Protein AF-A0A7J9W323-F1 (afdb_monomer_lite)

Foldseek 3Di:
DQLLLVLVVLQVVLVVLPQDDDDVPQLLSLLVSLLVSLVSNLVSLVSSLVSLVPDDDDPDPLSVQLSVLSNVLSVVLSVLSVVLSVQSVPDDSNPPVSSVVNVVSVVVSVVSVVVSPDSCVSLVVDPVSVVVLVVHPSSVPDCPDD

pLDDT: mean 82.58, std 11.04, range [27.86, 93.94]

Radius of gyration: 17.52 Å; chains: 1; bounding box: 45×24×48 Å

Structure (mmCIF, N/CA/C/O backbone):
data_AF-A0A7J9W323-F1
#
_entry.id   AF-A0A7J9W323-F1
#
loop_
_atom_site.group_PDB
_atom_site.id
_atom_site.type_symbol
_atom_site.label_atom_id
_atom_site.label_alt_id
_atom_site.label_comp_id
_atom_site.label_asym_id
_atom_site.label_entity_id
_atom_site.label_seq_id
_atom_site.pdbx_PDB_ins_code
_atom_site.Cartn_x
_atom_site.Cartn_y
_atom_site.Cartn_z
_atom_site.occupancy
_atom_site.B_iso_or_equiv
_atom_site.auth_seq_id
_atom_site.auth_comp_id
_atom_site.auth_asym_id
_atom_site.auth_atom_id
_atom_site.pdbx_PDB_model_num
ATOM 1 N N . MET A 1 1 ? -11.226 -3.280 16.360 1.00 82.31 1 MET A N 1
ATOM 2 C CA . MET A 1 1 ? -9.893 -2.655 16.492 1.00 82.31 1 MET A CA 1
ATOM 3 C C . MET A 1 1 ? -8.748 -3.619 16.237 1.00 82.31 1 MET A C 1
ATOM 5 O O . MET A 1 1 ? -8.070 -3.411 15.251 1.00 82.31 1 MET A O 1
ATOM 9 N N . ASN A 1 2 ? -8.557 -4.709 16.992 1.00 85.69 2 ASN A N 1
ATOM 10 C CA . ASN A 1 2 ? -7.391 -5.584 16.756 1.00 85.69 2 ASN A CA 1
ATOM 11 C C . ASN A 1 2 ? -7.276 -6.156 15.328 1.00 85.69 2 ASN A C 1
ATOM 13 O O . ASN A 1 2 ? -6.203 -6.113 14.739 1.00 85.69 2 ASN A O 1
ATOM 17 N N . ALA A 1 3 ? -8.371 -6.669 14.760 1.00 86.44 3 ALA A N 1
ATOM 18 C CA . ALA A 1 3 ? -8.359 -7.176 13.385 1.00 86.44 3 ALA A CA 1
ATOM 19 C C . ALA A 1 3 ? -8.119 -6.051 12.361 1.00 86.44 3 ALA A C 1
ATOM 21 O O . ALA A 1 3 ? -7.265 -6.188 11.502 1.00 86.44 3 ALA A O 1
ATOM 22 N N . PHE A 1 4 ? -8.793 -4.911 12.533 1.00 86.56 4 PHE A N 1
ATOM 23 C CA . PHE A 1 4 ? -8.602 -3.707 11.719 1.00 86.56 4 PHE A CA 1
ATOM 24 C C . PHE A 1 4 ? -7.141 -3.235 11.689 1.00 86.56 4 PHE A C 1
ATOM 26 O O . PHE A 1 4 ? -6.563 -3.084 10.621 1.00 86.56 4 PHE A O 1
ATOM 33 N N . CYS A 1 5 ? -6.511 -3.096 12.854 1.00 86.56 5 CYS A N 1
ATOM 34 C CA . CYS A 1 5 ? -5.098 -2.748 12.947 1.00 86.56 5 CYS A CA 1
ATOM 35 C C . CYS A 1 5 ? -4.198 -3.855 12.378 1.00 86.56 5 CYS A C 1
ATOM 37 O O . CYS A 1 5 ? -3.244 -3.570 11.671 1.00 86.56 5 CYS A O 1
ATOM 39 N N . GLY A 1 6 ? -4.537 -5.131 12.584 1.00 87.19 6 GLY A N 1
ATOM 40 C CA . GLY A 1 6 ? -3.786 -6.239 11.983 1.00 87.19 6 GLY A CA 1
ATOM 41 C C . GLY A 1 6 ? -3.740 -6.187 10.453 1.00 87.19 6 GLY A C 1
ATOM 42 O O . GLY A 1 6 ? -2.730 -6.552 9.861 1.00 87.19 6 GLY A O 1
ATOM 43 N N . GLU A 1 7 ? -4.807 -5.706 9.814 1.00 89.94 7 GLU A N 1
ATOM 44 C CA . GLU A 1 7 ? -4.841 -5.492 8.365 1.00 89.94 7 GLU A CA 1
ATOM 45 C C . GLU A 1 7 ? -4.001 -4.284 7.933 1.00 89.94 7 GLU A C 1
ATOM 47 O O . GLU A 1 7 ? -3.293 -4.361 6.927 1.00 89.94 7 GLU A O 1
ATOM 52 N N . LEU A 1 8 ? -4.019 -3.201 8.715 1.00 84.94 8 LEU A N 1
ATOM 53 C CA . LEU A 1 8 ? -3.205 -2.008 8.464 1.00 84.94 8 LEU A CA 1
ATOM 54 C C . LEU A 1 8 ? -1.704 -2.249 8.658 1.00 84.94 8 LEU A C 1
ATOM 56 O O . LEU A 1 8 ? -0.913 -1.773 7.850 1.00 84.94 8 LEU A O 1
ATOM 60 N N . GLY A 1 9 ? -1.304 -3.041 9.655 1.00 83.25 9 GLY A N 1
ATOM 61 C CA . GLY A 1 9 ? 0.107 -3.361 9.909 1.00 83.25 9 GLY A CA 1
ATOM 62 C C . GLY A 1 9 ? 0.790 -4.096 8.747 1.00 83.25 9 GLY A C 1
ATOM 63 O O . GLY A 1 9 ? 2.007 -4.033 8.596 1.00 83.25 9 GLY A O 1
ATOM 64 N N . LYS A 1 10 ? 0.024 -4.737 7.851 1.00 84.62 10 LYS A N 1
ATOM 65 C CA . LYS A 1 10 ? 0.569 -5.316 6.608 1.00 84.62 10 LYS A CA 1
ATOM 66 C C . LYS A 1 10 ? 1.171 -4.245 5.692 1.00 84.62 10 LYS A C 1
ATOM 68 O O . LYS A 1 10 ? 2.131 -4.531 4.983 1.00 84.62 10 LYS A O 1
ATOM 73 N N . LEU A 1 11 ? 0.629 -3.025 5.721 1.00 79.44 11 LEU A N 1
ATOM 74 C CA . LEU A 1 11 ? 1.099 -1.907 4.905 1.00 79.44 11 LEU A CA 1
ATOM 75 C C . LEU A 1 11 ? 2.414 -1.321 5.427 1.00 79.44 11 LEU A C 1
ATOM 77 O O . LEU A 1 11 ? 3.217 -0.850 4.630 1.00 79.44 11 LEU A O 1
ATOM 81 N N . GLU A 1 12 ? 2.684 -1.378 6.734 1.00 74.56 12 GLU A N 1
ATOM 82 C CA . GLU A 1 12 ? 3.955 -0.892 7.295 1.00 74.56 12 GLU A CA 1
ATOM 83 C C . GLU A 1 12 ? 5.155 -1.661 6.732 1.00 74.56 12 GLU A C 1
ATOM 85 O O . GLU A 1 12 ? 6.183 -1.063 6.412 1.00 74.56 12 GLU A O 1
ATOM 90 N N . GLY A 1 13 ? 4.984 -2.967 6.496 1.00 67.31 13 GLY A N 1
ATOM 91 C CA . GLY A 1 13 ? 5.988 -3.818 5.857 1.00 67.31 13 GLY A CA 1
ATOM 92 C C . GLY A 1 13 ? 6.345 -3.406 4.424 1.00 67.31 13 GLY A C 1
ATOM 93 O O . GLY A 1 13 ? 7.405 -3.786 3.933 1.00 67.31 13 GLY A O 1
ATOM 94 N N . LEU A 1 14 ? 5.522 -2.588 3.755 1.00 69.81 14 LEU A N 1
ATOM 95 C CA . LEU A 1 14 ? 5.858 -2.044 2.436 1.00 69.81 14 LEU A CA 1
ATOM 96 C C . LEU A 1 14 ? 7.003 -1.037 2.509 1.00 69.81 14 LEU A C 1
ATOM 98 O O . LEU A 1 14 ? 7.785 -0.951 1.568 1.00 69.81 14 LEU A O 1
ATOM 102 N N . SER A 1 15 ? 7.155 -0.322 3.623 1.00 61.44 15 SER A N 1
ATOM 103 C CA . SER A 1 15 ? 8.243 0.650 3.805 1.00 61.44 15 SER A CA 1
ATOM 104 C C . SER A 1 15 ? 9.612 -0.020 3.958 1.00 61.44 15 SER A C 1
ATOM 106 O O . SER A 1 15 ? 10.635 0.623 3.738 1.00 61.44 15 SER A O 1
ATOM 108 N N . ASP A 1 16 ? 9.627 -1.310 4.309 1.00 58.53 16 ASP A N 1
ATOM 109 C CA . ASP A 1 16 ? 10.837 -2.129 4.432 1.00 58.53 16 ASP A CA 1
ATOM 110 C C . ASP A 1 16 ? 11.258 -2.751 3.088 1.00 58.53 16 ASP A C 1
ATOM 112 O O . ASP A 1 16 ? 12.279 -3.433 3.017 1.00 58.53 16 ASP A O 1
ATOM 116 N N . THR A 1 17 ? 10.508 -2.516 1.995 1.00 58.44 17 THR A N 1
ATOM 117 C CA . THR A 1 17 ? 10.950 -2.955 0.664 1.00 58.44 17 THR A CA 1
ATOM 118 C C . THR A 1 17 ? 12.252 -2.255 0.291 1.00 58.44 17 THR A C 1
ATOM 120 O O . THR A 1 17 ? 12.313 -1.087 -0.090 1.00 58.44 17 THR A O 1
ATOM 123 N N . GLN A 1 18 ? 13.332 -3.009 0.451 1.00 56.31 18 GLN A N 1
ATOM 124 C CA . GLN A 1 18 ? 14.686 -2.581 0.176 1.00 56.31 18 GLN A CA 1
ATOM 125 C C . GLN A 1 18 ? 14.799 -2.202 -1.302 1.00 56.31 18 GLN A C 1
ATOM 127 O O . GLN A 1 18 ? 14.341 -2.946 -2.172 1.00 56.31 18 GLN A O 1
ATOM 132 N N . GLN A 1 19 ? 15.394 -1.036 -1.583 1.00 59.19 19 GLN A N 1
ATOM 133 C CA . GLN A 1 19 ? 15.624 -0.612 -2.961 1.00 59.19 19 GLN A CA 1
ATOM 134 C C . GLN A 1 19 ? 16.360 -1.734 -3.702 1.00 59.19 19 GLN A C 1
ATOM 136 O O . GLN A 1 19 ? 17.372 -2.225 -3.191 1.00 59.19 19 GLN A O 1
ATOM 141 N N . PRO A 1 20 ? 15.854 -2.166 -4.865 1.00 63.84 20 PRO A N 1
ATOM 142 C CA . PRO A 1 20 ? 16.463 -3.268 -5.579 1.00 63.84 20 PRO A CA 1
ATOM 143 C C . PRO A 1 20 ? 17.894 -2.905 -5.985 1.00 63.84 20 PRO A C 1
ATOM 145 O O . PRO A 1 20 ? 18.146 -1.823 -6.517 1.00 63.84 20 PRO A O 1
ATOM 148 N N . ASP A 1 21 ? 18.829 -3.816 -5.717 1.00 67.56 21 ASP A N 1
ATOM 149 C CA . ASP A 1 21 ? 20.220 -3.683 -6.141 1.00 67.56 21 ASP A CA 1
ATOM 150 C C . ASP A 1 21 ? 20.286 -3.980 -7.645 1.00 67.56 21 ASP A C 1
ATOM 152 O O . ASP A 1 21 ? 20.111 -5.121 -8.076 1.00 67.56 21 ASP A O 1
ATOM 156 N N . VAL A 1 22 ? 20.433 -2.930 -8.453 1.00 73.44 22 VAL A N 1
ATOM 157 C CA . VAL A 1 22 ? 20.469 -3.023 -9.917 1.00 73.44 22 VAL A CA 1
ATOM 158 C C . VAL A 1 22 ? 21.824 -2.541 -10.413 1.00 73.44 22 VAL A C 1
ATOM 160 O O . VAL A 1 22 ? 22.256 -1.429 -10.094 1.00 73.44 22 VAL A O 1
ATOM 163 N N . GLU A 1 23 ? 22.494 -3.359 -11.226 1.00 77.56 23 GLU A N 1
ATOM 164 C CA . GLU A 1 23 ? 23.773 -2.983 -11.824 1.00 77.56 23 GLU A CA 1
ATOM 165 C C . GLU A 1 23 ? 23.615 -1.780 -12.779 1.00 77.56 23 GLU A C 1
ATOM 167 O O . GLU A 1 23 ? 22.668 -1.721 -13.571 1.00 77.56 23 GLU A O 1
ATOM 172 N N . PRO A 1 24 ? 24.552 -0.811 -12.767 1.00 73.19 24 PRO A N 1
ATOM 173 C CA . PRO A 1 24 ? 24.512 0.321 -13.685 1.00 73.19 24 PRO A CA 1
ATOM 174 C C . PRO A 1 24 ? 24.490 -0.131 -15.152 1.00 73.19 24 PRO A C 1
ATOM 176 O O . PRO A 1 24 ? 25.450 -0.719 -15.648 1.00 73.19 24 PRO A O 1
ATOM 179 N N . GLY A 1 25 ? 23.409 0.197 -15.862 1.00 79.00 25 GLY A N 1
ATOM 180 C CA . GLY A 1 25 ? 23.214 -0.163 -17.270 1.00 79.00 25 GLY A CA 1
ATOM 181 C C . GLY A 1 25 ? 22.388 -1.431 -17.506 1.00 79.00 25 GLY A C 1
ATOM 182 O O . GLY A 1 25 ? 22.083 -1.714 -18.663 1.00 79.00 25 GLY A O 1
ATOM 183 N N . ASP A 1 26 ? 21.975 -2.154 -16.459 1.00 85.50 26 ASP A N 1
ATOM 184 C CA . ASP A 1 26 ? 21.048 -3.287 -16.580 1.00 85.50 26 ASP A CA 1
ATOM 185 C C . ASP A 1 26 ? 19.584 -2.816 -16.561 1.00 85.50 26 ASP A C 1
ATOM 187 O O . ASP A 1 26 ? 18.899 -2.833 -15.537 1.00 85.50 26 ASP A O 1
ATOM 191 N N . VAL A 1 27 ? 19.098 -2.367 -17.721 1.00 84.50 27 VAL A N 1
ATOM 192 C CA . VAL A 1 27 ? 17.716 -1.882 -17.889 1.00 84.50 27 VAL A CA 1
ATOM 193 C C . VAL A 1 27 ? 16.700 -2.999 -17.637 1.00 84.50 27 VAL A C 1
ATOM 195 O O . VAL A 1 27 ? 15.710 -2.785 -16.940 1.00 84.50 27 VAL A O 1
ATOM 198 N N . ALA A 1 28 ? 16.974 -4.212 -18.119 1.00 86.12 28 ALA A N 1
ATOM 199 C CA . ALA A 1 28 ? 16.105 -5.363 -17.895 1.00 86.12 28 ALA A CA 1
ATOM 200 C C . ALA A 1 28 ? 16.079 -5.785 -16.414 1.00 86.12 28 ALA A C 1
ATOM 202 O O . ALA A 1 28 ? 15.039 -6.210 -15.906 1.00 86.12 28 ALA A O 1
ATOM 203 N N . GLY A 1 29 ? 17.208 -5.670 -15.709 1.00 87.38 29 GLY A N 1
ATOM 204 C CA . GLY A 1 29 ? 17.285 -5.813 -14.255 1.00 87.38 29 GLY A CA 1
ATOM 205 C C . GLY A 1 29 ? 16.432 -4.779 -13.531 1.00 87.38 29 GLY A C 1
ATOM 206 O O . GLY A 1 29 ? 15.608 -5.161 -12.704 1.00 87.38 29 GLY A O 1
ATOM 207 N N . ALA A 1 30 ? 16.553 -3.500 -13.905 1.00 85.75 30 ALA A N 1
ATOM 208 C CA . ALA A 1 30 ? 15.747 -2.410 -13.351 1.00 85.75 30 ALA A CA 1
ATOM 209 C C . ALA A 1 30 ? 14.243 -2.632 -13.556 1.00 85.75 30 ALA A C 1
ATOM 211 O O . ALA A 1 30 ? 13.458 -2.436 -12.631 1.00 85.75 30 ALA A O 1
ATOM 212 N N . GLN A 1 31 ? 13.847 -3.071 -14.753 1.00 88.44 31 GLN A N 1
ATOM 213 C CA . GLN A 1 31 ? 12.457 -3.358 -15.098 1.00 88.44 31 GLN A CA 1
ATOM 214 C C . GLN A 1 31 ? 11.881 -4.478 -14.225 1.00 88.44 31 GLN A C 1
ATOM 216 O O . GLN A 1 31 ? 10.825 -4.292 -13.627 1.00 88.44 31 GLN A O 1
ATOM 221 N N . ARG A 1 32 ? 12.583 -5.615 -14.099 1.00 88.31 32 ARG A N 1
ATOM 222 C CA . ARG A 1 32 ? 12.130 -6.732 -13.245 1.00 88.31 32 ARG A CA 1
ATOM 223 C C . ARG A 1 32 ? 12.036 -6.322 -11.785 1.00 88.31 32 ARG A C 1
ATOM 225 O O . ARG A 1 32 ? 11.020 -6.553 -11.149 1.00 88.31 32 ARG A O 1
ATOM 232 N N . ALA A 1 33 ? 13.077 -5.669 -11.288 1.00 88.06 33 ALA A N 1
ATOM 233 C CA . ALA A 1 33 ? 13.139 -5.173 -9.927 1.00 88.06 33 ALA A CA 1
ATOM 234 C C . ALA A 1 33 ? 11.975 -4.229 -9.587 1.00 88.06 33 ALA A C 1
ATOM 236 O O . ALA A 1 33 ? 11.353 -4.354 -8.534 1.00 88.06 33 ALA A O 1
ATOM 237 N N . LEU A 1 34 ? 11.666 -3.287 -10.480 1.00 88.00 34 LEU A N 1
ATOM 238 C CA . LEU A 1 34 ? 10.549 -2.371 -10.292 1.00 88.00 34 LEU A CA 1
ATOM 239 C C . LEU A 1 34 ? 9.199 -3.092 -10.412 1.00 88.00 34 LEU A C 1
ATOM 241 O O . LEU A 1 34 ? 8.306 -2.805 -9.620 1.00 88.00 34 LEU A O 1
ATOM 245 N N . SER A 1 35 ? 9.059 -4.050 -11.332 1.00 90.31 35 SER A N 1
ATOM 246 C CA . SER A 1 35 ? 7.856 -4.886 -11.429 1.00 90.31 35 SER A CA 1
ATOM 247 C C . SER A 1 35 ? 7.608 -5.686 -10.148 1.00 90.31 35 SER A C 1
ATOM 249 O O . SER A 1 35 ? 6.494 -5.670 -9.630 1.00 90.31 35 SER A O 1
ATOM 251 N N . ASP A 1 36 ? 8.649 -6.284 -9.560 1.00 89.56 36 ASP A N 1
ATOM 252 C CA . ASP A 1 36 ? 8.549 -7.008 -8.288 1.00 89.56 36 ASP A CA 1
ATOM 253 C C . ASP A 1 36 ? 8.102 -6.087 -7.140 1.00 89.56 36 ASP A C 1
ATOM 255 O O . ASP A 1 36 ? 7.246 -6.462 -6.336 1.00 89.56 36 ASP A O 1
ATOM 259 N N . VAL A 1 37 ? 8.634 -4.860 -7.074 1.00 87.69 37 VAL A N 1
ATOM 260 C CA . VAL A 1 37 ? 8.218 -3.857 -6.078 1.00 87.69 37 VAL A CA 1
ATOM 261 C C . VAL A 1 37 ? 6.750 -3.471 -6.263 1.00 87.69 37 VAL A C 1
ATOM 263 O O . VAL A 1 37 ? 5.995 -3.475 -5.288 1.00 87.69 37 VAL A O 1
ATOM 266 N N . LEU A 1 38 ? 6.328 -3.168 -7.495 1.00 89.62 38 LEU A N 1
ATOM 267 C CA . LEU A 1 38 ? 4.937 -2.821 -7.807 1.00 89.62 38 LEU A CA 1
ATOM 268 C C . LEU A 1 38 ? 3.995 -3.988 -7.493 1.00 89.62 38 LEU A C 1
ATOM 270 O O . LEU A 1 38 ? 2.964 -3.788 -6.857 1.00 89.62 38 LEU A O 1
ATOM 274 N N . GLY A 1 39 ? 4.372 -5.212 -7.859 1.00 90.38 39 GLY A N 1
ATOM 275 C CA . GLY A 1 39 ? 3.577 -6.407 -7.596 1.00 90.38 39 GLY A CA 1
ATOM 276 C C . GLY A 1 39 ? 3.450 -6.724 -6.113 1.00 90.38 39 GLY A C 1
ATOM 277 O O . GLY A 1 39 ? 2.351 -7.020 -5.640 1.00 90.38 39 GLY A O 1
ATOM 278 N N . ASN A 1 40 ? 4.534 -6.598 -5.345 1.00 89.50 40 ASN A N 1
ATOM 279 C CA . ASN A 1 40 ? 4.477 -6.753 -3.893 1.00 89.50 40 ASN A CA 1
ATOM 280 C C . ASN A 1 40 ? 3.584 -5.684 -3.248 1.00 89.50 40 ASN A C 1
ATOM 282 O O . ASN A 1 40 ? 2.780 -5.998 -2.366 1.00 89.50 40 ASN A O 1
ATOM 286 N N . PHE A 1 41 ? 3.682 -4.435 -3.710 1.00 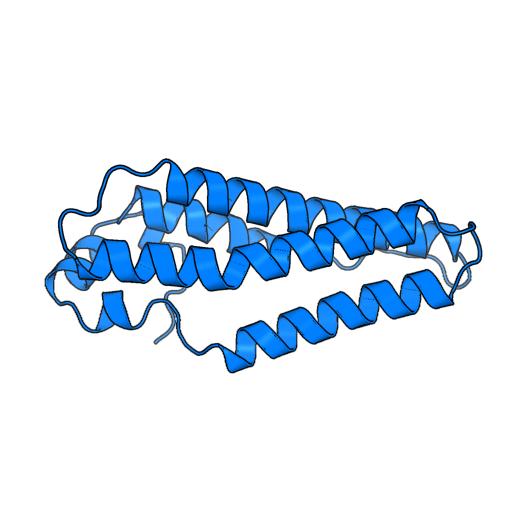88.75 41 PHE A N 1
ATOM 287 C CA . PHE A 1 41 ? 2.833 -3.347 -3.239 1.00 88.75 41 PHE A CA 1
ATOM 288 C C . PHE A 1 41 ? 1.355 -3.611 -3.553 1.00 88.75 41 PHE A C 1
ATOM 290 O O . PHE A 1 41 ? 0.541 -3.649 -2.630 1.00 88.75 41 PHE A O 1
ATOM 297 N N . ALA A 1 42 ? 1.009 -3.866 -4.819 1.00 90.56 42 ALA A N 1
ATOM 298 C CA . ALA A 1 42 ? -0.364 -4.141 -5.242 1.00 90.56 42 ALA A CA 1
ATOM 299 C C . ALA A 1 42 ? -0.953 -5.342 -4.490 1.00 90.56 42 ALA A C 1
ATOM 301 O O . ALA A 1 42 ? -2.041 -5.249 -3.927 1.00 90.56 42 ALA A O 1
ATOM 302 N N . SER A 1 43 ? -0.205 -6.445 -4.379 1.00 91.12 43 SER A N 1
ATOM 303 C CA . SER A 1 43 ? -0.658 -7.638 -3.656 1.00 91.12 43 SER A CA 1
ATOM 304 C C . SER A 1 43 ? -0.887 -7.375 -2.168 1.00 91.12 43 SER A C 1
ATOM 306 O O . SER A 1 43 ? -1.847 -7.897 -1.595 1.00 91.12 43 SER A O 1
ATOM 308 N N . THR A 1 44 ? -0.014 -6.603 -1.520 1.00 90.62 44 THR A N 1
ATOM 309 C CA . THR A 1 44 ? -0.147 -6.299 -0.089 1.00 90.62 44 THR A CA 1
ATOM 310 C C . THR A 1 44 ? -1.343 -5.391 0.154 1.00 90.62 44 THR A C 1
ATOM 312 O O . THR A 1 44 ? -2.175 -5.712 1.002 1.00 90.62 44 THR A O 1
ATOM 315 N N . VAL A 1 45 ? -1.489 -4.315 -0.630 1.00 90.69 45 VAL A N 1
ATOM 316 C CA . VAL A 1 45 ? -2.647 -3.416 -0.531 1.00 90.69 45 VAL A CA 1
ATOM 317 C C . VAL A 1 45 ? -3.934 -4.184 -0.814 1.00 90.69 45 VAL A C 1
ATOM 319 O O . VAL A 1 45 ? -4.854 -4.126 -0.007 1.00 90.69 45 VAL A O 1
ATOM 322 N N . SER A 1 46 ? -3.983 -4.986 -1.879 1.00 92.75 46 SER A N 1
ATOM 323 C CA . SER A 1 46 ? -5.147 -5.815 -2.209 1.00 92.75 46 SER A CA 1
ATOM 324 C C . SER A 1 46 ? -5.517 -6.767 -1.068 1.00 92.75 46 SER A C 1
ATOM 326 O O . SER A 1 46 ? -6.685 -6.854 -0.685 1.00 92.75 46 SER A O 1
ATOM 328 N N . SER A 1 47 ? -4.533 -7.434 -0.451 1.00 92.69 47 SER A N 1
ATOM 329 C CA . SER A 1 47 ? -4.785 -8.297 0.708 1.00 92.69 47 SER A CA 1
ATOM 330 C C . SER A 1 47 ? -5.297 -7.523 1.922 1.00 92.69 47 SER A C 1
ATOM 332 O O . SER A 1 47 ? -6.141 -8.063 2.640 1.00 92.69 47 SER A O 1
ATOM 334 N N . THR A 1 48 ? -4.797 -6.313 2.174 1.00 91.44 48 THR A N 1
ATOM 335 C CA . THR A 1 48 ? -5.290 -5.442 3.249 1.00 91.44 48 THR A CA 1
ATOM 336 C C . THR A 1 48 ? -6.722 -4.996 2.974 1.00 91.44 48 THR A C 1
ATOM 338 O O . THR A 1 48 ? -7.555 -5.082 3.871 1.00 91.44 48 THR A O 1
ATOM 341 N N . LEU A 1 49 ? -7.051 -4.582 1.746 1.00 92.31 49 LEU A N 1
ATOM 342 C CA . LEU A 1 49 ? -8.411 -4.169 1.380 1.00 92.31 49 LEU A CA 1
ATOM 343 C C . LEU A 1 49 ? -9.404 -5.316 1.548 1.00 92.31 49 LEU A C 1
ATOM 345 O O . LEU A 1 49 ? -10.405 -5.156 2.241 1.00 92.31 49 LEU A O 1
ATOM 349 N N . GLN A 1 50 ? -9.076 -6.498 1.027 1.00 93.69 50 GLN A N 1
ATOM 350 C CA . GLN A 1 50 ? -9.899 -7.698 1.202 1.00 93.69 50 GLN A CA 1
ATOM 351 C C . GLN A 1 50 ? -10.066 -8.066 2.681 1.00 93.69 50 GLN A C 1
ATOM 353 O O . GLN A 1 50 ? -11.148 -8.470 3.112 1.00 93.69 50 GLN A O 1
ATOM 358 N N . GLY A 1 51 ? -9.001 -7.925 3.472 1.00 92.62 51 GLY A N 1
ATOM 359 C CA . GLY A 1 51 ? -9.043 -8.156 4.908 1.00 92.62 51 GLY A CA 1
ATOM 360 C C . GLY A 1 51 ? -9.958 -7.172 5.630 1.00 92.62 51 GLY A C 1
ATOM 361 O O . GLY A 1 51 ? -10.764 -7.601 6.452 1.00 92.62 51 GLY A O 1
ATOM 362 N N . LEU A 1 52 ? -9.888 -5.882 5.282 1.00 91.00 52 LEU A N 1
ATOM 363 C CA . LEU A 1 52 ? -10.759 -4.828 5.804 1.00 91.00 52 LEU A CA 1
ATOM 364 C C . LEU A 1 52 ? -12.225 -5.069 5.422 1.00 91.00 52 LEU A C 1
ATOM 366 O O . LEU A 1 52 ? -13.087 -5.039 6.300 1.00 91.00 52 LEU A O 1
ATOM 370 N N . GLU A 1 53 ? -12.523 -5.359 4.155 1.00 92.06 53 GLU A N 1
ATOM 371 C CA . GLU A 1 53 ? -13.879 -5.685 3.684 1.00 92.06 53 GLU A CA 1
ATOM 372 C C . GLU A 1 53 ? -14.446 -6.942 4.351 1.00 92.06 53 GLU A C 1
ATOM 374 O O . GLU A 1 53 ? -15.645 -7.018 4.624 1.00 92.06 53 GLU A O 1
ATOM 379 N N . GLY A 1 54 ? -13.583 -7.917 4.645 1.00 92.38 54 GLY A N 1
ATOM 380 C CA . GLY A 1 54 ? -13.937 -9.157 5.330 1.00 92.38 54 GLY A CA 1
ATOM 381 C C . GLY A 1 54 ? -14.207 -9.003 6.829 1.00 92.38 54 GLY A C 1
ATOM 382 O O . GLY A 1 54 ? -14.666 -9.959 7.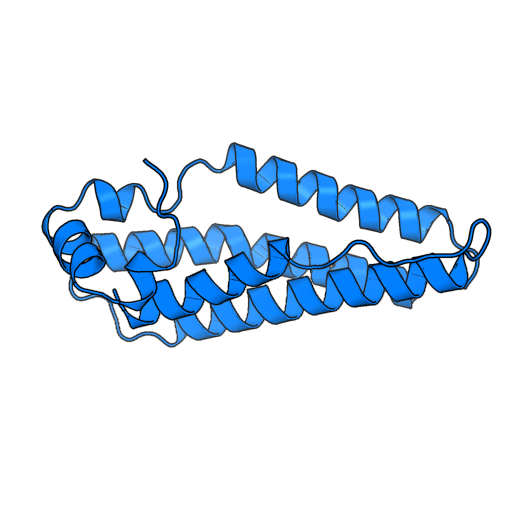463 1.00 92.38 54 GLY A O 1
ATOM 383 N N . LEU A 1 55 ? -13.940 -7.834 7.421 1.00 90.00 55 LEU A N 1
ATOM 384 C CA . LEU A 1 55 ? -14.225 -7.597 8.833 1.00 90.00 55 LEU A CA 1
ATOM 385 C C . LEU A 1 55 ? -15.737 -7.556 9.091 1.00 90.00 55 LEU A C 1
ATOM 387 O O . LEU A 1 55 ? -16.499 -7.003 8.292 1.00 90.00 55 LEU A O 1
ATOM 391 N N . PRO A 1 56 ? -16.195 -8.079 10.246 1.00 87.31 56 PRO A N 1
ATOM 392 C CA . PRO A 1 56 ? -17.568 -7.858 10.667 1.00 87.31 56 PRO A CA 1
ATOM 393 C C . PRO A 1 56 ? -17.834 -6.351 10.816 1.00 87.31 56 PRO A C 1
ATOM 395 O O . PRO A 1 56 ? -16.896 -5.596 11.096 1.00 87.31 56 PRO A O 1
ATOM 398 N N . PRO A 1 57 ? -19.101 -5.914 10.685 1.00 86.19 57 PRO A N 1
ATOM 399 C CA . PRO A 1 57 ? -19.470 -4.524 10.904 1.00 86.19 57 PRO A CA 1
ATOM 400 C C . PRO A 1 57 ? -18.910 -3.998 12.225 1.00 86.19 57 PRO A C 1
ATOM 402 O O . PRO A 1 57 ? -19.001 -4.670 13.260 1.00 86.19 57 PRO A O 1
ATOM 405 N N . ALA A 1 58 ? -18.324 -2.806 12.188 1.00 83.94 58 ALA A N 1
ATOM 406 C CA . ALA A 1 58 ? -17.818 -2.156 13.374 1.00 83.94 58 ALA A CA 1
ATOM 407 C C . ALA A 1 58 ? -18.984 -1.901 14.344 1.00 83.94 58 ALA A C 1
ATOM 409 O O . ALA A 1 58 ? -20.084 -1.540 13.917 1.00 83.94 58 ALA A O 1
ATOM 410 N N . PRO A 1 59 ? -18.754 -2.084 15.653 1.00 79.31 59 PRO A N 1
ATOM 411 C CA . PRO A 1 59 ? -19.778 -1.831 16.661 1.00 79.31 59 PRO A CA 1
ATOM 412 C C . PRO A 1 59 ? -20.206 -0.357 16.687 1.00 79.31 59 PRO A C 1
ATOM 414 O O . PRO A 1 59 ? -21.362 -0.073 16.977 1.00 79.31 59 PRO A O 1
ATOM 417 N N . GLU A 1 60 ? -19.294 0.548 16.317 1.00 81.62 60 GLU A N 1
ATOM 418 C CA . GLU A 1 60 ? -19.503 1.993 16.297 1.00 81.62 60 GLU A CA 1
ATOM 419 C C . GLU A 1 60 ? -19.467 2.545 14.860 1.00 81.62 60 GLU A C 1
ATOM 421 O O . GLU A 1 60 ? -18.578 2.164 14.087 1.00 81.62 60 GLU A O 1
ATOM 426 N N . PRO A 1 61 ? -20.349 3.502 14.497 1.00 84.62 61 PRO A N 1
ATOM 427 C CA . PRO A 1 61 ? -20.393 4.093 13.155 1.00 84.62 61 PRO A CA 1
ATOM 428 C C . PRO A 1 61 ? -19.063 4.698 12.693 1.00 84.62 61 PRO A C 1
ATOM 430 O O . PRO A 1 61 ? -18.708 4.588 11.522 1.00 84.62 61 PRO A O 1
ATOM 433 N N . ALA A 1 62 ? -18.302 5.297 13.614 1.00 82.25 62 ALA A N 1
ATOM 434 C CA . ALA A 1 62 ? -17.003 5.889 13.307 1.00 82.25 62 ALA A CA 1
ATOM 435 C C . ALA A 1 62 ? -15.968 4.843 12.837 1.00 82.25 62 ALA A C 1
ATOM 437 O O . ALA A 1 62 ? -15.116 5.152 12.007 1.00 82.25 62 ALA A O 1
ATOM 438 N N . GLY A 1 63 ? -16.078 3.586 13.286 1.00 82.81 63 GLY A N 1
ATOM 439 C CA . GLY A 1 63 ? -15.199 2.502 12.843 1.00 82.81 63 GLY A CA 1
ATOM 440 C C . GLY A 1 63 ? -15.528 2.035 11.424 1.00 82.81 63 GLY A C 1
ATOM 441 O O . GLY A 1 63 ? -14.623 1.747 10.644 1.00 82.81 63 GLY A O 1
ATOM 442 N N . GLU A 1 64 ? -16.815 2.020 11.063 1.00 87.56 64 GLU A N 1
ATOM 443 C CA . GLU A 1 64 ? -17.242 1.780 9.679 1.00 87.56 64 GLU A CA 1
ATOM 444 C C . GLU A 1 64 ? -16.816 2.923 8.756 1.00 87.56 64 GLU A C 1
ATOM 446 O O . GLU A 1 64 ? -16.346 2.669 7.650 1.00 87.56 64 GLU A O 1
ATOM 451 N N . GLN A 1 65 ? -16.923 4.172 9.215 1.00 86.12 65 GLN A N 1
ATOM 452 C CA . GLN A 1 65 ? -16.467 5.331 8.454 1.00 86.12 65 GLN A CA 1
ATOM 453 C C . GLN A 1 65 ? -14.958 5.276 8.190 1.00 86.12 65 GLN A C 1
ATOM 455 O O . GLN A 1 65 ? -14.549 5.458 7.0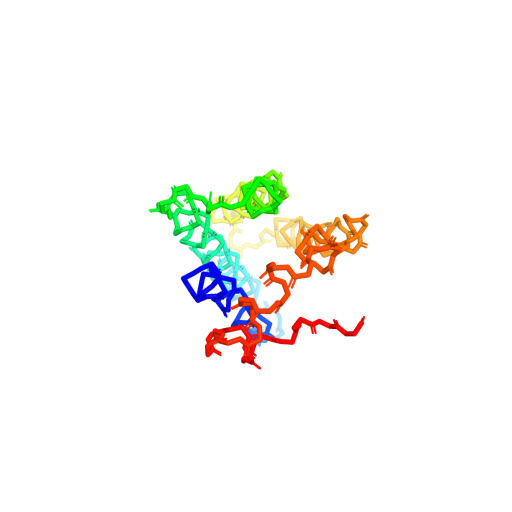49 1.00 86.12 65 GLN A O 1
ATOM 460 N N . ALA A 1 66 ? -14.142 4.973 9.203 1.00 84.81 66 ALA A N 1
ATOM 461 C CA . ALA A 1 66 ? -12.694 4.853 9.035 1.00 84.81 66 ALA A CA 1
ATOM 462 C C . ALA A 1 66 ? -12.316 3.712 8.077 1.00 84.81 66 ALA A C 1
ATOM 464 O O . ALA A 1 66 ? -11.497 3.896 7.178 1.00 84.81 66 ALA A O 1
ATOM 465 N N . LYS A 1 67 ? -12.968 2.546 8.203 1.00 88.94 67 LYS A N 1
ATOM 466 C CA . LYS A 1 67 ? -12.814 1.443 7.244 1.00 88.94 67 LYS A CA 1
ATOM 467 C C . LYS A 1 67 ? -13.130 1.895 5.823 1.00 88.94 67 LYS A C 1
ATOM 469 O O . LYS A 1 67 ? -12.375 1.583 4.909 1.00 88.94 67 LYS A O 1
ATOM 474 N N . GLN A 1 68 ? -14.229 2.622 5.644 1.00 88.94 68 GLN A N 1
ATOM 475 C CA . GLN A 1 68 ? -14.670 2.997 4.311 1.00 88.94 68 GLN A CA 1
ATOM 476 C C . GLN A 1 68 ? -13.793 4.090 3.688 1.00 88.94 68 GLN A C 1
ATOM 478 O O . GLN A 1 68 ? -13.460 4.005 2.514 1.00 88.94 68 GLN A O 1
ATOM 483 N N . GLN A 1 69 ? -13.297 5.035 4.490 1.00 86.81 69 GLN A N 1
ATOM 484 C CA . GLN A 1 69 ? -12.285 5.997 4.043 1.00 86.81 69 GLN A CA 1
ATOM 485 C C . GLN A 1 69 ? -11.014 5.293 3.559 1.00 86.81 69 GLN A C 1
ATOM 487 O O . GLN A 1 69 ? -10.517 5.610 2.484 1.00 86.81 69 GLN A O 1
ATOM 492 N N . LEU A 1 70 ? -10.507 4.303 4.300 1.00 87.25 70 LEU A N 1
ATOM 493 C CA . LEU A 1 70 ? -9.336 3.535 3.867 1.00 87.25 70 LEU A CA 1
ATOM 494 C C . LEU A 1 70 ? -9.587 2.801 2.547 1.00 87.25 70 LEU A C 1
ATOM 496 O O . LEU A 1 70 ? -8.739 2.847 1.661 1.00 87.25 70 LEU A O 1
ATOM 500 N N . LEU A 1 71 ? -10.747 2.163 2.394 1.00 90.69 71 LEU A N 1
ATOM 501 C CA . LEU A 1 71 ? -11.117 1.490 1.148 1.00 90.69 71 LEU A CA 1
ATOM 502 C C . LEU A 1 71 ? -11.166 2.475 -0.028 1.00 90.69 71 LEU A C 1
ATOM 504 O O . LEU A 1 71 ? -10.561 2.202 -1.066 1.00 90.69 71 LEU A O 1
ATOM 508 N N . ASP A 1 72 ? -11.795 3.637 0.147 1.00 89.00 72 ASP A N 1
ATOM 509 C CA . ASP A 1 72 ? -11.885 4.681 -0.881 1.00 89.00 72 ASP A CA 1
ATOM 510 C C . ASP A 1 72 ? -10.509 5.240 -1.285 1.00 89.00 72 ASP A C 1
ATOM 512 O O . ASP A 1 72 ? -10.296 5.597 -2.444 1.00 89.00 72 ASP A O 1
ATOM 516 N N . ILE A 1 73 ? -9.562 5.303 -0.346 1.00 86.19 73 ILE A N 1
ATOM 517 C CA . ILE A 1 73 ? -8.207 5.821 -0.580 1.00 86.19 73 ILE A CA 1
ATOM 518 C C . ILE A 1 73 ? -7.327 4.778 -1.267 1.00 86.19 73 ILE A C 1
ATOM 520 O O . ILE A 1 73 ? -6.657 5.076 -2.256 1.00 86.19 73 ILE A O 1
ATOM 524 N N . PHE A 1 74 ? -7.303 3.555 -0.744 1.00 88.19 74 PHE A N 1
ATOM 525 C CA . PHE A 1 74 ? -6.336 2.541 -1.153 1.00 88.19 74 PHE A CA 1
ATOM 526 C C . PHE A 1 74 ? -6.776 1.738 -2.380 1.00 88.19 74 PHE A C 1
ATOM 528 O O . PHE A 1 74 ? -5.911 1.283 -3.123 1.00 88.19 74 PHE A O 1
ATOM 535 N N . THR A 1 75 ? -8.077 1.611 -2.656 1.00 91.44 75 THR A N 1
ATOM 536 C CA . THR A 1 75 ? -8.574 0.940 -3.875 1.00 91.44 75 THR A CA 1
ATOM 537 C C . THR A 1 75 ? -8.041 1.573 -5.168 1.00 91.44 75 THR A C 1
ATOM 539 O O . THR A 1 75 ? -7.456 0.854 -5.977 1.00 91.44 75 THR A O 1
ATOM 542 N N . PRO A 1 76 ? -8.164 2.897 -5.403 1.00 90.81 76 PRO A N 1
ATOM 543 C CA . PRO A 1 76 ? -7.629 3.499 -6.625 1.00 90.81 76 PRO A CA 1
ATOM 544 C C . PRO A 1 76 ? -6.096 3.481 -6.675 1.00 90.81 76 PRO A C 1
ATOM 546 O O . PRO A 1 76 ? -5.527 3.542 -7.763 1.00 90.81 76 PRO A O 1
ATOM 549 N N . ILE A 1 77 ? -5.422 3.426 -5.522 1.00 89.44 77 ILE A N 1
ATOM 550 C CA . ILE A 1 77 ? -3.963 3.302 -5.443 1.00 89.44 77 ILE A CA 1
ATOM 551 C C . ILE A 1 77 ? -3.531 1.900 -5.886 1.00 89.44 77 ILE A C 1
ATOM 553 O O . ILE A 1 77 ? -2.648 1.781 -6.729 1.00 89.44 77 ILE A O 1
ATOM 557 N N . GLU A 1 78 ? -4.169 0.852 -5.362 1.00 91.19 78 GLU A N 1
ATOM 558 C CA . GLU A 1 78 ? -3.903 -0.540 -5.741 1.00 91.19 78 GLU A CA 1
ATOM 559 C C . GLU A 1 78 ? -4.058 -0.744 -7.248 1.00 91.19 78 GLU A C 1
ATOM 561 O O . GLU A 1 78 ? -3.139 -1.255 -7.889 1.00 91.19 78 GLU A O 1
ATOM 566 N N . GLN A 1 79 ? -5.147 -0.228 -7.822 1.00 91.88 79 GLN A N 1
ATOM 567 C CA . GLN A 1 79 ? -5.398 -0.301 -9.260 1.00 91.88 79 GLN A CA 1
ATOM 568 C C . GLN A 1 79 ? -4.312 0.402 -10.079 1.00 91.88 79 GLN A C 1
ATOM 570 O O . GLN A 1 79 ? -3.801 -0.170 -11.037 1.00 91.88 79 GLN A O 1
ATOM 575 N N . GLN A 1 80 ? -3.908 1.615 -9.688 1.00 91.56 80 GLN A N 1
ATOM 576 C CA . GLN A 1 80 ? -2.847 2.350 -10.387 1.00 91.56 80 GLN A CA 1
ATOM 577 C C . GLN A 1 80 ? -1.505 1.610 -10.359 1.00 91.56 80 GLN A C 1
ATOM 579 O O . GLN A 1 80 ? -0.784 1.614 -11.357 1.00 91.56 80 GLN A O 1
ATOM 584 N N . VAL A 1 81 ? -1.162 0.975 -9.235 1.00 91.75 81 VAL A N 1
ATOM 585 C CA . VAL A 1 81 ? 0.074 0.187 -9.118 1.00 91.75 81 VAL A CA 1
ATOM 586 C C . VAL A 1 81 ? -0.001 -1.081 -9.954 1.00 91.75 81 VAL A C 1
ATOM 588 O O . VAL A 1 81 ? 0.951 -1.378 -10.674 1.00 91.75 81 VAL A O 1
ATOM 591 N N . ALA A 1 82 ? -1.120 -1.801 -9.895 1.00 93.06 82 ALA A N 1
ATOM 592 C CA . ALA A 1 82 ? -1.330 -3.003 -10.692 1.00 93.06 82 ALA A CA 1
ATOM 593 C C . ALA A 1 82 ? -1.253 -2.694 -12.196 1.00 93.06 82 ALA A C 1
ATOM 595 O O . ALA A 1 82 ? -0.556 -3.386 -12.937 1.00 93.06 82 ALA A O 1
ATOM 596 N N . ASP A 1 83 ? -1.885 -1.608 -12.644 1.00 92.75 83 ASP A N 1
ATOM 597 C CA . ASP A 1 83 ? -1.821 -1.163 -14.037 1.00 92.75 83 ASP A CA 1
ATOM 598 C C . ASP A 1 83 ? -0.396 -0.760 -14.440 1.00 92.75 83 ASP A C 1
ATOM 600 O O . ASP A 1 83 ? 0.070 -1.111 -15.527 1.00 92.75 83 ASP A O 1
ATOM 604 N N . ALA A 1 84 ? 0.333 -0.051 -13.572 1.00 92.62 84 ALA A N 1
ATOM 605 C CA . ALA A 1 84 ? 1.730 0.300 -13.819 1.00 92.62 84 ALA A CA 1
ATOM 606 C C . ALA A 1 84 ? 2.621 -0.944 -13.936 1.00 92.62 84 ALA A C 1
ATOM 608 O O . ALA A 1 84 ? 3.464 -0.994 -14.831 1.00 92.62 84 ALA A O 1
ATOM 609 N N . GLN A 1 85 ? 2.407 -1.956 -13.091 1.00 92.38 85 GLN A N 1
ATOM 610 C CA . GLN A 1 85 ? 3.114 -3.233 -13.172 1.00 92.38 85 GLN A CA 1
ATOM 611 C C . GLN A 1 85 ? 2.830 -3.935 -14.502 1.00 92.38 85 GLN A C 1
ATOM 613 O O . GLN A 1 85 ? 3.760 -4.310 -15.208 1.00 92.38 85 GLN A O 1
ATOM 618 N N . VAL A 1 86 ? 1.556 -4.064 -14.882 1.00 93.94 86 VAL A N 1
ATOM 619 C CA . VAL A 1 86 ? 1.153 -4.724 -16.134 1.00 93.94 86 VAL A CA 1
ATOM 620 C C . VAL A 1 86 ? 1.752 -4.017 -17.349 1.00 93.94 86 VAL A C 1
ATOM 622 O O . VAL A 1 86 ? 2.247 -4.676 -18.265 1.00 93.94 86 VAL A O 1
ATOM 625 N N . ASN A 1 87 ? 1.742 -2.683 -17.361 1.00 92.25 87 ASN A N 1
ATOM 626 C CA . ASN A 1 87 ? 2.346 -1.900 -18.438 1.00 92.25 87 ASN A CA 1
ATOM 627 C C . ASN A 1 87 ? 3.868 -2.077 -18.486 1.00 92.25 87 ASN A C 1
ATOM 629 O O . ASN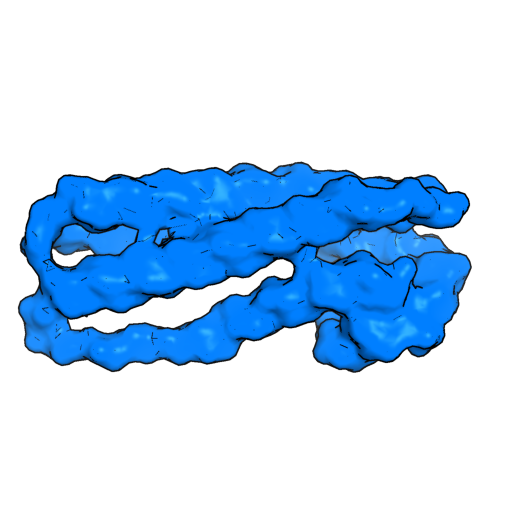 A 1 87 ? 4.429 -2.213 -19.572 1.00 92.25 87 ASN A O 1
ATOM 633 N N . LEU A 1 88 ? 4.525 -2.115 -17.324 1.00 91.75 88 LEU A N 1
ATOM 634 C CA . LEU A 1 88 ? 5.960 -2.355 -17.217 1.00 91.75 88 LEU A CA 1
ATOM 635 C C . LEU A 1 88 ? 6.335 -3.772 -17.675 1.00 91.75 88 LEU A C 1
ATOM 637 O O . LEU A 1 88 ? 7.314 -3.931 -18.394 1.00 91.75 88 LEU A O 1
ATOM 641 N N . ASP A 1 89 ? 5.550 -4.790 -17.330 1.00 91.06 89 ASP A N 1
ATOM 642 C CA . ASP A 1 89 ? 5.768 -6.185 -17.740 1.00 91.06 89 ASP A CA 1
ATOM 643 C C . ASP A 1 89 ? 5.515 -6.411 -19.235 1.00 91.06 89 ASP A C 1
ATOM 645 O O . ASP A 1 89 ? 6.149 -7.262 -19.863 1.00 91.06 89 ASP A O 1
ATOM 649 N N . ALA A 1 90 ? 4.592 -5.647 -19.823 1.00 92.88 90 ALA A N 1
ATOM 650 C CA . ALA A 1 90 ? 4.316 -5.676 -21.255 1.00 92.88 90 ALA A CA 1
ATOM 651 C C . ALA A 1 90 ? 5.372 -4.926 -22.089 1.00 92.88 90 ALA A C 1
ATOM 653 O O . ALA A 1 90 ? 5.419 -5.099 -23.313 1.00 92.88 90 ALA A O 1
ATOM 654 N N . ALA A 1 91 ? 6.198 -4.089 -21.456 1.00 91.25 91 ALA A N 1
ATOM 655 C CA . ALA A 1 91 ? 7.196 -3.271 -22.129 1.00 91.25 91 ALA A CA 1
ATOM 656 C C . ALA A 1 91 ? 8.416 -4.086 -22.590 1.00 91.25 91 ALA A C 1
ATOM 658 O O . ALA A 1 91 ? 8.779 -5.118 -22.019 1.00 91.25 91 ALA A O 1
ATOM 659 N N . GLY A 1 92 ? 9.076 -3.610 -23.649 1.00 87.50 92 GLY A N 1
ATOM 660 C CA . GLY A 1 92 ? 10.299 -4.237 -24.151 1.00 87.50 92 GLY A CA 1
ATOM 661 C C . GLY A 1 92 ? 11.458 -4.151 -23.141 1.00 87.50 92 GLY A C 1
ATOM 662 O O . GLY A 1 92 ? 11.486 -3.222 -22.342 1.00 87.50 92 GLY A O 1
ATOM 663 N N . PRO A 1 93 ? 12.457 -5.053 -23.215 1.00 74.75 93 PRO A N 1
ATOM 664 C CA . PRO A 1 93 ? 13.538 -5.185 -22.221 1.00 74.75 93 PRO A CA 1
ATOM 665 C C . PRO A 1 93 ? 14.480 -3.971 -22.087 1.00 74.75 93 PRO A C 1
ATOM 667 O O . PRO A 1 93 ? 15.323 -3.950 -21.195 1.00 74.75 93 PRO A O 1
ATOM 670 N N . ASP A 1 94 ? 14.342 -2.974 -22.964 1.00 81.06 94 ASP A N 1
ATOM 671 C CA . ASP A 1 94 ? 15.120 -1.730 -22.980 1.00 81.06 94 ASP A CA 1
ATOM 672 C C . ASP A 1 94 ? 14.209 -0.484 -22.933 1.00 81.06 94 ASP 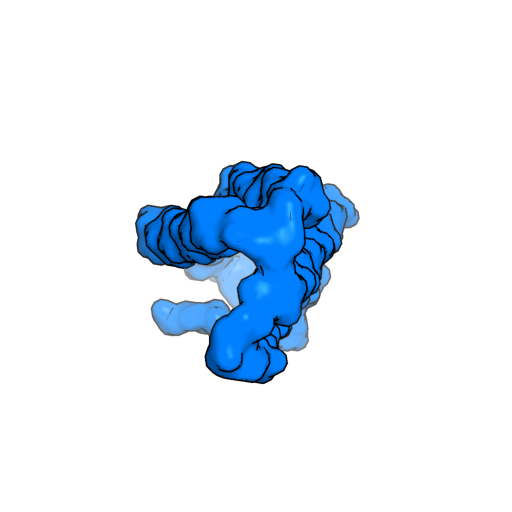A C 1
ATOM 674 O O . ASP A 1 94 ? 14.635 0.633 -23.250 1.00 81.06 94 ASP A O 1
ATOM 678 N N . ASP A 1 95 ? 12.931 -0.654 -22.575 1.00 86.69 95 ASP A N 1
ATOM 679 C CA . ASP A 1 95 ? 11.958 0.436 -22.530 1.00 86.69 95 ASP A CA 1
ATOM 680 C C . ASP A 1 95 ? 12.130 1.287 -21.266 1.00 86.69 95 ASP A C 1
ATOM 682 O O . ASP A 1 95 ? 11.439 1.174 -20.252 1.00 86.69 95 ASP A O 1
ATOM 686 N N . THR A 1 96 ? 13.105 2.185 -21.345 1.00 86.06 96 THR A N 1
ATOM 687 C CA . THR A 1 96 ? 13.389 3.159 -20.286 1.00 86.06 96 THR A CA 1
ATOM 688 C C . THR A 1 96 ? 12.232 4.124 -20.010 1.00 86.06 96 THR A C 1
ATOM 690 O O . THR A 1 96 ? 12.190 4.690 -18.917 1.00 86.06 96 THR A O 1
ATOM 693 N N . GLN A 1 97 ? 11.296 4.322 -20.950 1.00 89.38 97 GLN A N 1
ATOM 694 C CA . GLN A 1 97 ? 10.103 5.134 -20.693 1.00 89.38 97 GLN A CA 1
ATOM 695 C C . GLN A 1 97 ? 9.128 4.388 -19.792 1.00 89.38 97 GLN A C 1
ATOM 697 O O . GLN A 1 97 ? 8.678 4.969 -18.812 1.00 89.38 97 GLN A O 1
ATOM 702 N N . ALA A 1 98 ? 8.898 3.095 -20.029 1.00 88.81 98 ALA A N 1
ATOM 703 C CA . ALA A 1 98 ? 8.046 2.287 -19.159 1.00 88.81 98 ALA A CA 1
ATOM 704 C C . ALA A 1 98 ? 8.547 2.269 -17.702 1.00 88.81 98 ALA A C 1
ATOM 706 O O . ALA A 1 98 ? 7.757 2.437 -16.773 1.00 88.81 98 ALA A O 1
ATOM 707 N N . ILE A 1 99 ? 9.865 2.149 -17.491 1.00 86.62 99 ILE A N 1
ATOM 708 C CA . ILE A 1 99 ? 10.473 2.235 -16.149 1.00 86.62 99 ILE A CA 1
ATOM 709 C C . ILE A 1 99 ? 10.241 3.618 -15.521 1.00 86.62 99 ILE A C 1
ATOM 711 O O . ILE A 1 99 ? 9.907 3.720 -14.339 1.00 86.62 99 ILE A O 1
ATOM 715 N N . PHE A 1 100 ? 10.420 4.689 -16.298 1.00 88.62 100 PHE A N 1
ATOM 716 C CA . PHE A 1 100 ? 10.213 6.056 -15.821 1.00 88.62 100 PHE A CA 1
ATOM 717 C C . PHE A 1 100 ? 8.750 6.323 -15.446 1.00 88.62 100 PHE A C 1
ATOM 719 O O . PHE A 1 100 ? 8.485 6.887 -14.383 1.00 88.62 100 PHE A O 1
ATOM 726 N N . ASP A 1 101 ? 7.808 5.888 -16.279 1.00 90.19 101 ASP A N 1
ATOM 727 C CA . ASP A 1 101 ? 6.373 6.050 -16.051 1.00 90.19 101 ASP A CA 1
ATOM 728 C C . ASP A 1 101 ? 5.924 5.281 -14.804 1.00 90.19 101 ASP A C 1
ATOM 730 O O . ASP A 1 101 ? 5.238 5.838 -13.946 1.00 90.19 101 ASP A O 1
ATOM 734 N N . ALA A 1 102 ? 6.401 4.046 -14.628 1.00 87.88 102 ALA A N 1
ATOM 735 C CA . ALA A 1 102 ? 6.169 3.257 -13.422 1.00 87.88 102 ALA A CA 1
ATOM 736 C C . ALA A 1 102 ? 6.721 3.937 -12.150 1.00 87.88 102 ALA A C 1
ATOM 738 O O . ALA A 1 102 ? 6.041 3.996 -11.120 1.00 87.88 102 ALA A O 1
ATOM 739 N N . GLY A 1 103 ? 7.922 4.521 -12.217 1.00 85.81 103 GLY A N 1
ATOM 740 C CA . GLY A 1 103 ? 8.487 5.313 -11.117 1.00 85.81 103 GLY A CA 1
ATOM 741 C C . GLY A 1 103 ? 7.697 6.597 -10.819 1.00 85.81 103 GLY A C 1
ATOM 742 O O . GLY A 1 103 ? 7.535 6.983 -9.654 1.00 85.81 103 GLY A O 1
ATOM 743 N N . GLN A 1 104 ? 7.152 7.250 -11.849 1.00 88.69 104 GLN A N 1
ATOM 744 C CA . GLN A 1 104 ? 6.256 8.396 -11.682 1.00 88.69 104 GLN A CA 1
ATOM 745 C C . GLN A 1 104 ? 4.951 8.006 -10.991 1.00 88.69 104 GLN A C 1
ATOM 747 O O . GLN A 1 104 ? 4.515 8.737 -10.101 1.00 88.69 104 GLN A O 1
ATOM 752 N N . THR A 1 105 ? 4.359 6.860 -11.335 1.00 88.12 105 THR A N 1
ATOM 753 C CA . THR A 1 105 ? 3.161 6.346 -10.654 1.00 88.12 105 THR A CA 1
ATOM 754 C C . THR A 1 105 ? 3.400 6.217 -9.152 1.00 88.12 105 THR A C 1
ATOM 756 O O . THR A 1 105 ? 2.631 6.764 -8.363 1.00 88.12 105 THR A O 1
ATOM 759 N N . MET A 1 106 ? 4.517 5.612 -8.740 1.00 83.12 106 MET A N 1
ATOM 760 C CA . MET A 1 106 ? 4.886 5.498 -7.320 1.00 83.12 106 MET A CA 1
ATOM 761 C C . MET A 1 106 ? 5.043 6.866 -6.640 1.00 83.12 106 MET A C 1
ATOM 763 O O . MET A 1 106 ? 4.574 7.076 -5.521 1.00 83.12 106 MET A O 1
ATOM 767 N N . THR A 1 107 ? 5.648 7.832 -7.334 1.00 85.81 107 THR A N 1
ATOM 768 C CA . THR A 1 107 ? 5.808 9.206 -6.825 1.00 85.81 107 THR A CA 1
ATOM 769 C C . THR A 1 107 ? 4.457 9.916 -6.664 1.00 85.81 107 THR A C 1
ATOM 771 O O . THR A 1 107 ? 4.215 10.600 -5.664 1.00 85.81 107 THR A O 1
ATOM 774 N N . SER A 1 108 ? 3.552 9.739 -7.629 1.00 86.06 108 SER A N 1
ATOM 775 C CA . SER A 1 108 ? 2.191 10.283 -7.601 1.00 86.06 108 SER A CA 1
ATOM 776 C C . SER A 1 108 ? 1.363 9.686 -6.464 1.00 86.06 108 SER A C 1
ATOM 778 O O . SER A 1 108 ? 0.645 10.411 -5.774 1.00 86.06 108 SER A O 1
ATOM 780 N N . ILE A 1 109 ? 1.507 8.384 -6.212 1.00 83.44 109 ILE A N 1
ATOM 781 C CA . ILE A 1 109 ? 0.855 7.697 -5.091 1.00 83.44 109 ILE A CA 1
ATOM 782 C C . ILE A 1 109 ? 1.354 8.258 -3.766 1.00 83.44 109 ILE A C 1
ATOM 784 O O . ILE A 1 109 ? 0.537 8.675 -2.950 1.00 83.44 109 ILE A O 1
ATOM 788 N N . GLY A 1 110 ? 2.673 8.361 -3.575 1.00 79.25 110 GLY A N 1
ATOM 789 C CA . GLY A 1 110 ? 3.238 8.950 -2.359 1.00 79.25 110 GLY A CA 1
ATOM 790 C C . GLY A 1 110 ? 2.743 10.380 -2.120 1.00 79.25 110 GLY A C 1
ATOM 791 O O . GLY A 1 110 ? 2.401 10.743 -0.998 1.00 79.25 110 GLY A O 1
ATOM 792 N N . THR A 1 111 ? 2.617 11.173 -3.188 1.00 81.81 111 THR A N 1
ATOM 793 C CA . THR A 1 111 ? 2.054 12.532 -3.117 1.00 81.81 111 THR A CA 1
ATOM 794 C C . THR A 1 111 ? 0.568 12.515 -2.757 1.00 81.81 111 THR A C 1
ATOM 796 O O . THR A 1 111 ? 0.131 13.305 -1.925 1.00 81.81 111 THR A O 1
ATOM 799 N N . SER A 1 112 ? -0.208 11.607 -3.350 1.00 79.44 112 SER A N 1
ATOM 800 C CA . SER A 1 112 ? -1.641 11.467 -3.075 1.00 79.44 112 SER A CA 1
ATOM 801 C C . SER A 1 112 ? -1.869 11.082 -1.617 1.00 79.44 112 SER A C 1
ATOM 803 O O . SER A 1 112 ? -2.629 11.755 -0.932 1.00 79.44 112 SER A O 1
ATOM 805 N N . MET A 1 113 ? -1.120 10.102 -1.102 1.00 75.94 113 MET A N 1
ATOM 806 C CA . MET A 1 113 ? -1.186 9.686 0.302 1.00 75.94 113 MET A CA 1
ATOM 807 C C . MET A 1 113 ? -0.876 10.837 1.267 1.00 75.94 113 MET A C 1
ATOM 809 O O . MET A 1 113 ? -1.555 10.988 2.275 1.00 75.94 113 MET A O 1
ATOM 813 N N . GLN A 1 114 ? 0.095 11.698 0.943 1.00 76.06 114 GLN A N 1
ATOM 814 C CA . GLN A 1 114 ? 0.394 12.891 1.746 1.00 76.06 114 GLN A CA 1
ATOM 815 C C . GLN A 1 114 ? -0.729 13.942 1.710 1.00 76.06 114 GLN A C 1
ATOM 817 O O . GLN A 1 114 ? -0.900 14.691 2.670 1.00 76.06 114 GLN A O 1
ATOM 822 N N . GLN A 1 115 ? -1.479 14.032 0.608 1.00 77.31 115 GLN A N 1
ATOM 823 C CA . GLN A 1 115 ? -2.572 14.998 0.438 1.00 77.31 115 GLN A CA 1
ATOM 824 C C . GLN A 1 115 ? -3.891 14.535 1.058 1.00 77.31 115 GLN A C 1
ATOM 826 O O . GLN A 1 115 ? -4.729 15.370 1.397 1.00 77.31 115 GLN A O 1
ATOM 831 N N . THR A 1 116 ? -4.078 13.227 1.206 1.00 68.44 116 THR A N 1
ATOM 832 C CA . THR A 1 116 ? -5.302 12.621 1.736 1.00 68.44 116 THR A CA 1
ATOM 833 C C . THR A 1 116 ? -5.531 12.908 3.230 1.00 68.44 116 THR A C 1
ATOM 835 O O . THR A 1 116 ? -6.663 12.798 3.696 1.00 68.44 116 THR A O 1
ATOM 838 N N . GLY A 1 117 ? -4.515 13.381 3.963 1.00 68.12 117 GLY A N 1
ATOM 839 C CA . GLY A 1 117 ? -4.612 13.663 5.402 1.00 68.12 117 GLY A CA 1
ATOM 840 C C . GLY A 1 117 ? -4.553 12.389 6.248 1.00 68.12 117 GLY A C 1
ATOM 841 O O . GLY A 1 117 ? -4.137 11.349 5.745 1.00 68.12 117 GLY A O 1
ATOM 842 N N . ASP A 1 118 ? -4.940 12.474 7.525 1.00 71.88 118 ASP A N 1
ATOM 843 C CA . ASP A 1 118 ? -4.996 11.305 8.410 1.00 71.88 118 ASP A CA 1
ATOM 844 C C . ASP A 1 118 ? -6.339 10.556 8.235 1.00 71.88 118 ASP A C 1
ATOM 846 O O . ASP A 1 118 ? -7.391 11.083 8.615 1.00 71.88 118 ASP A O 1
ATOM 850 N N . PRO A 1 119 ? -6.351 9.346 7.639 1.00 67.12 119 PRO A N 1
ATOM 851 C CA . PRO A 1 119 ? -7.576 8.568 7.435 1.00 67.12 119 PRO A CA 1
ATOM 852 C C . PRO A 1 119 ? -8.098 7.919 8.726 1.00 67.12 119 PRO A C 1
ATOM 854 O O . PRO A 1 119 ? -9.182 7.332 8.735 1.00 67.12 119 PRO A O 1
ATOM 857 N N . LEU A 1 120 ? -7.331 7.984 9.816 1.00 74.75 120 LEU A N 1
ATOM 858 C CA . LEU A 1 120 ? -7.674 7.443 11.125 1.00 74.75 120 LEU A CA 1
ATOM 859 C C . LEU A 1 120 ? -8.231 8.519 12.069 1.00 74.75 120 LEU A C 1
ATOM 861 O O . LEU A 1 120 ? -8.716 8.159 13.137 1.00 74.75 120 LEU A O 1
ATOM 865 N N . GLY A 1 121 ? -8.311 9.789 11.660 1.00 73.31 121 GLY A N 1
ATOM 866 C CA . GLY A 1 121 ? -8.810 10.881 12.502 1.00 73.31 121 GLY A CA 1
ATOM 867 C C . GLY A 1 121 ? -10.207 10.630 13.077 1.00 73.31 121 GLY A C 1
ATOM 868 O O . GLY A 1 121 ? -10.491 10.964 14.221 1.00 73.31 121 GLY A O 1
ATOM 869 N N . SER A 1 122 ? -11.068 9.907 12.348 1.00 72.38 122 SER A N 1
ATOM 870 C CA . SER A 1 122 ? -12.399 9.511 12.855 1.00 72.38 122 SER A CA 1
ATOM 871 C C . SER A 1 122 ? -12.344 8.502 14.020 1.00 72.38 122 SER A C 1
ATOM 873 O O . SER A 1 122 ? -13.288 8.407 14.806 1.00 72.38 122 SER A O 1
ATOM 875 N N . ILE A 1 123 ? -11.261 7.727 14.129 1.00 74.75 123 ILE A N 1
ATOM 876 C CA . ILE A 1 123 ? -10.970 6.812 15.246 1.00 74.75 123 ILE A CA 1
ATOM 877 C C . ILE A 1 123 ? -10.436 7.614 16.434 1.00 74.75 123 ILE A C 1
ATOM 879 O O . ILE A 1 123 ? -10.838 7.348 17.566 1.00 74.75 123 ILE A O 1
ATOM 883 N N . GLU A 1 124 ? -9.571 8.597 16.184 1.00 76.44 124 GLU A N 1
ATOM 884 C CA . GLU A 1 124 ? -8.986 9.469 17.211 1.00 76.44 124 GLU A CA 1
ATOM 885 C C . GLU A 1 124 ? -10.034 10.373 17.872 1.00 76.44 124 GLU A C 1
ATOM 887 O O . GLU A 1 124 ? -10.053 10.517 19.096 1.00 76.44 124 GLU A O 1
ATOM 892 N N . ASP A 1 125 ? -10.967 10.905 17.080 1.00 80.88 125 ASP A N 1
ATOM 893 C CA . ASP A 1 125 ? -12.082 11.737 17.546 1.00 80.88 125 ASP A CA 1
ATOM 894 C C . ASP A 1 125 ? -13.139 10.949 18.348 1.00 80.88 125 ASP A C 1
ATOM 896 O O . ASP A 1 125 ? -14.017 11.541 18.983 1.00 80.88 125 ASP A O 1
ATOM 900 N N . SER A 1 126 ? -13.078 9.611 18.342 1.00 82.56 126 SER A N 1
ATOM 901 C CA . SER A 1 126 ? -13.999 8.737 19.072 1.00 82.56 126 SER A CA 1
ATOM 902 C C . SER A 1 126 ? -13.334 8.158 20.330 1.00 82.56 126 SER A C 1
ATOM 904 O O . SER A 1 126 ? -12.483 7.270 20.234 1.00 82.56 126 SER A O 1
ATOM 906 N N . PRO A 1 127 ? -13.759 8.565 21.544 1.00 83.94 127 PRO A N 1
ATOM 907 C CA . PRO A 1 127 ? -13.186 8.054 22.791 1.00 83.94 127 PRO A CA 1
ATOM 908 C C . PRO A 1 127 ? -13.299 6.532 22.941 1.00 83.94 127 PRO A C 1
ATOM 910 O O . PRO A 1 127 ? -12.394 5.888 23.471 1.00 83.94 127 PRO A O 1
ATOM 913 N N . GLU A 1 128 ? -14.400 5.945 22.468 1.00 83.00 128 GLU A N 1
ATOM 914 C CA . GLU A 1 128 ? -14.633 4.499 22.518 1.00 83.00 128 GLU A CA 1
ATOM 915 C C . GLU A 1 128 ? -13.723 3.735 21.554 1.00 83.00 128 GLU A C 1
ATOM 917 O O . GLU A 1 128 ? -13.159 2.705 21.935 1.00 83.00 128 GLU A O 1
ATOM 922 N N . LEU A 1 129 ? -13.510 4.245 20.337 1.00 81.88 129 LEU A N 1
ATOM 923 C CA . LEU A 1 129 ? -12.591 3.618 19.385 1.00 81.88 129 LEU A CA 1
ATOM 924 C 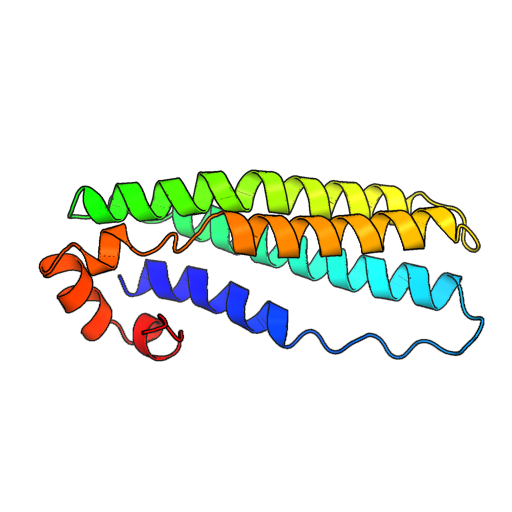C . LEU A 1 129 ? -11.131 3.805 19.787 1.00 81.88 129 LEU A C 1
ATOM 926 O O . LEU A 1 129 ? -10.368 2.846 19.691 1.00 81.88 129 LEU A O 1
ATOM 930 N N . SER A 1 130 ? -10.763 4.977 20.302 1.00 83.25 130 SER A N 1
ATOM 931 C CA . SER A 1 130 ? -9.437 5.237 20.865 1.00 83.25 130 SER A CA 1
ATOM 932 C C . SER A 1 130 ? -9.130 4.285 22.030 1.00 83.25 130 SER A C 1
ATOM 934 O O . SER A 1 130 ? -8.090 3.622 22.045 1.00 83.25 130 SER A O 1
ATOM 936 N N . ALA A 1 131 ? -10.075 4.093 22.959 1.00 84.69 131 ALA A N 1
ATOM 937 C CA . ALA A 1 131 ? -9.924 3.121 24.043 1.00 84.69 131 ALA A CA 1
ATOM 938 C C . ALA A 1 131 ? -9.811 1.676 23.524 1.00 84.69 131 ALA A C 1
ATOM 940 O O . ALA A 1 131 ? -8.991 0.897 24.016 1.00 84.69 131 ALA A O 1
ATOM 941 N N . ALA A 1 132 ? -10.605 1.311 22.515 1.00 84.38 132 ALA A N 1
ATOM 942 C CA . ALA A 1 132 ? -10.546 -0.010 21.898 1.00 84.38 132 ALA A CA 1
ATOM 943 C C . ALA A 1 132 ? -9.251 -0.236 21.093 1.00 84.38 132 ALA A C 1
ATOM 945 O O . ALA A 1 132 ? -8.775 -1.371 21.025 1.00 84.38 132 ALA A O 1
ATOM 946 N N . ALA A 1 133 ? -8.676 0.811 20.496 1.00 82.94 133 ALA A N 1
ATOM 947 C CA . ALA A 1 133 ? -7.374 0.780 19.834 1.00 82.94 133 ALA A CA 1
ATOM 948 C C . ALA A 1 133 ? -6.243 0.611 20.856 1.00 82.94 133 ALA A C 1
ATOM 950 O O . ALA A 1 133 ? -5.406 -0.269 20.691 1.00 82.94 133 ALA A O 1
ATOM 951 N N . ALA A 1 134 ? -6.275 1.344 21.974 1.00 83.44 134 ALA A N 1
ATOM 952 C CA . ALA A 1 134 ? -5.280 1.221 23.044 1.00 83.44 134 ALA A CA 1
ATOM 953 C C . ALA A 1 134 ? -5.211 -0.198 23.646 1.00 83.44 134 ALA A C 1
ATOM 955 O O . ALA A 1 134 ? -4.149 -0.662 24.065 1.00 83.44 134 ALA A O 1
ATOM 956 N N . GLN A 1 135 ? -6.340 -0.909 23.677 1.00 85.38 135 GLN A N 1
ATOM 957 C CA . GLN A 1 135 ? -6.427 -2.289 24.168 1.00 85.38 135 GLN A CA 1
ATOM 958 C C . GLN A 1 135 ? -6.102 -3.352 23.111 1.00 85.38 135 GLN A C 1
ATOM 960 O O . GLN A 1 135 ? -6.032 -4.535 23.447 1.00 85.38 135 GLN A O 1
ATOM 965 N N . ALA A 1 136 ? -5.940 -2.971 21.846 1.00 85.19 136 ALA A N 1
ATOM 966 C CA . ALA A 1 136 ? -5.698 -3.892 20.749 1.00 85.19 136 ALA A CA 1
ATOM 967 C C . ALA A 1 136 ? -4.186 -4.035 20.493 1.00 85.19 136 ALA A C 1
ATOM 969 O O . ALA A 1 136 ? -3.573 -3.067 20.047 1.00 85.19 136 ALA A O 1
ATOM 970 N N . PRO A 1 137 ? -3.585 -5.223 20.715 1.00 84.94 137 PRO A N 1
ATOM 971 C CA . PRO A 1 137 ? -2.151 -5.445 20.510 1.00 84.94 137 PRO A CA 1
ATOM 972 C C . PRO A 1 137 ? -1.665 -5.004 19.132 1.00 84.94 137 PRO A C 1
ATOM 974 O O . PRO A 1 137 ? -0.722 -4.231 19.036 1.00 84.94 137 PRO A O 1
ATOM 977 N N . ASN A 1 138 ? -2.396 -5.381 18.078 1.00 85.56 138 ASN A N 1
ATOM 978 C CA . ASN A 1 138 ? -2.022 -5.026 16.715 1.00 85.56 138 ASN A CA 1
ATOM 979 C C . ASN A 1 138 ? -2.051 -3.518 16.448 1.00 85.56 138 ASN A C 1
ATOM 981 O O . ASN A 1 138 ? -1.505 -3.125 15.440 1.00 85.56 138 ASN A O 1
ATOM 985 N N . CYS A 1 139 ? -2.725 -2.691 17.260 1.00 83.19 139 CYS A N 1
ATOM 986 C CA . CYS A 1 139 ? -2.723 -1.230 17.100 1.00 83.19 139 CYS A CA 1
ATOM 987 C C . CYS A 1 139 ? -1.556 -0.558 17.842 1.00 83.19 139 CYS A C 1
ATOM 989 O O . CYS A 1 139 ? -1.340 0.632 17.657 1.00 83.19 139 CYS A O 1
ATOM 991 N N . GLN A 1 140 ? -0.853 -1.285 18.717 1.00 78.06 140 GLN A N 1
ATOM 992 C CA . GLN A 1 140 ? 0.302 -0.773 19.464 1.00 78.06 140 GLN A CA 1
ATOM 993 C C . GLN A 1 140 ? 1.593 -0.871 18.647 1.00 78.06 140 GLN A C 1
ATOM 995 O O . GLN A 1 140 ? 2.516 -0.094 18.876 1.00 78.06 140 GLN A O 1
ATOM 1000 N N . ASP A 1 141 ? 1.645 -1.834 17.722 1.00 69.81 141 ASP A N 1
ATOM 1001 C CA . ASP A 1 141 ? 2.781 -2.059 16.824 1.00 69.81 141 ASP A CA 1
ATOM 1002 C C . ASP A 1 141 ? 2.794 -1.091 15.633 1.00 69.81 141 ASP A C 1
ATOM 1004 O O . ASP A 1 141 ? 3.856 -0.812 15.085 1.00 69.81 141 ASP A O 1
ATOM 1008 N N . ILE A 1 142 ? 1.627 -0.544 15.287 1.00 67.31 142 ILE A N 1
ATOM 1009 C CA . ILE A 1 142 ? 1.475 0.487 14.260 1.00 67.31 142 ILE A CA 1
ATOM 1010 C C . ILE A 1 142 ? 1.723 1.813 14.944 1.00 67.31 142 ILE A C 1
ATOM 1012 O O . ILE A 1 142 ? 1.062 2.129 15.939 1.00 67.31 142 ILE A O 1
ATOM 1016 N N . ALA A 1 143 ? 2.633 2.618 14.412 1.00 52.91 143 ALA A N 1
ATOM 1017 C CA . ALA A 1 143 ? 2.700 4.013 14.811 1.00 52.91 143 ALA A CA 1
ATOM 1018 C C . ALA A 1 143 ? 1.433 4.719 14.298 1.00 52.91 143 ALA A C 1
ATOM 1020 O O . ALA A 1 143 ? 1.446 5.349 13.244 1.00 52.91 143 ALA A O 1
ATOM 1021 N N . ILE A 1 144 ? 0.323 4.608 15.035 1.00 44.47 144 ILE A N 1
ATOM 1022 C CA . ILE A 1 144 ? -0.750 5.597 14.970 1.00 44.47 144 ILE A CA 1
ATOM 1023 C C . ILE A 1 144 ? -0.070 6.871 15.468 1.00 44.47 144 ILE A C 1
ATOM 1025 O O . ILE A 1 144 ? 0.264 6.974 16.650 1.00 44.47 144 ILE A O 1
ATOM 1029 N N . GLY A 1 145 ? 0.344 7.718 14.524 1.00 27.86 145 GLY A N 1
ATOM 1030 C CA . GLY A 1 145 ? 1.157 8.897 14.802 1.00 27.86 145 GLY A CA 1
ATOM 1031 C C . GLY A 1 145 ? 0.499 9.807 15.849 1.00 27.86 145 GLY A C 1
ATOM 1032 O O . GLY A 1 145 ? -0.693 9.673 16.108 1.00 27.86 145 GLY A O 1
ATOM 1033 N N . PRO A 1 146 ? 1.274 10.691 16.497 1.00 32.34 146 PRO A N 1
ATOM 1034 C CA . PRO A 1 146 ? 0.723 11.694 17.404 1.00 32.34 146 PRO A CA 1
ATOM 1035 C C . PRO A 1 146 ? -0.159 12.727 16.695 1.00 32.34 146 PRO A C 1
ATOM 1037 O O . PRO A 1 146 ? 0.087 12.995 15.495 1.00 32.34 146 PRO A O 1
#

Secondary structure (DSSP, 8-state):
-HHHHHHHHHHHGGGG-PPP---TT-HHHHHHHHHHHHHHHHHHHHHHHHHHHTSPPPSSHHHHHHHHHHHHHHHHHHHHHHHHHHHHHHS-TT-HHHHHHHHHHHHHHHHHHHHS--TTHHHHT-HHHHHHHHT-HHHHSS----

Sequence (146 aa):
MNAFCGELGKLEGLSDTQQPDVEPGDVAGAQRALSDVLGNFASTVSSTLQGLEGLPPAPEPAGEQAKQQLLDIFTPIEQQVADAQVNLDAAGPDDTQAIFDAGQTMTSIGTSMQQTGDPLGSIEDSPELSAAAAQAPNCQDIAIGP